Protein AF-G9ZZD9-F1 (afdb_monomer)

Nearest PDB structures (foldseek):
  8i9p-assembly1_CC  TM=2.633E-01  e=4.629E+00  Thermochaetoides thermophila DSM 1495
  3jbo-assembly1_Aa  TM=3.316E-01  e=9.193E+00  Plasmodium falciparum 3D7

Sequence (64 aa):
MRDSVGNMPPLPGIFPDYPAPIVRTAADGVRELAMARWGMVPRLGLRRHEGGLPTAEHTRAEQP

pLDDT: mean 78.83, std 19.53, range [38.81, 97.69]

Secondary structure (DSSP, 8-state):
-EESS-SPPP-S---TTSEEEEEEE-TTS-EEEEEEESS---GGG-----S-------------

Radius of gyration: 22.07 Å; Cα contacts (8 Å, |Δi|>4): 57; chains: 1; bounding box: 30×45×55 Å

Foldseek 3Di:
DEEPPPDDDDDPDDDAQDWDWDWDQDPVRDTYTDTDGRDDDDPPPDPPPPDDDPPDDDPDDDDD

Structure (mmCIF, N/CA/C/O backbone):
data_AF-G9ZZD9-F1
#
_entry.id   AF-G9ZZD9-F1
#
loop_
_atom_site.group_PDB
_atom_site.id
_atom_site.type_symbol
_atom_site.label_atom_id
_atom_site.label_alt_id
_atom_site.label_comp_id
_atom_site.label_asym_id
_atom_site.label_entity_id
_atom_site.label_seq_id
_atom_site.pdbx_PDB_ins_code
_atom_site.Cartn_x
_atom_site.Cartn_y
_atom_site.Cartn_z
_atom_site.occupancy
_atom_site.B_iso_or_equiv
_atom_site.auth_seq_id
_atom_site.auth_comp_id
_atom_site.auth_asym_id
_atom_site.auth_atom_id
_atom_site.pdbx_PDB_model_num
ATOM 1 N N . MET A 1 1 ? -10.443 -0.365 12.306 1.00 87.62 1 MET A N 1
ATOM 2 C CA . MET A 1 1 ? -9.531 -0.999 11.332 1.00 87.62 1 MET A CA 1
ATOM 3 C C . MET A 1 1 ? -10.370 -1.425 10.141 1.00 87.62 1 MET A C 1
ATOM 5 O O . MET A 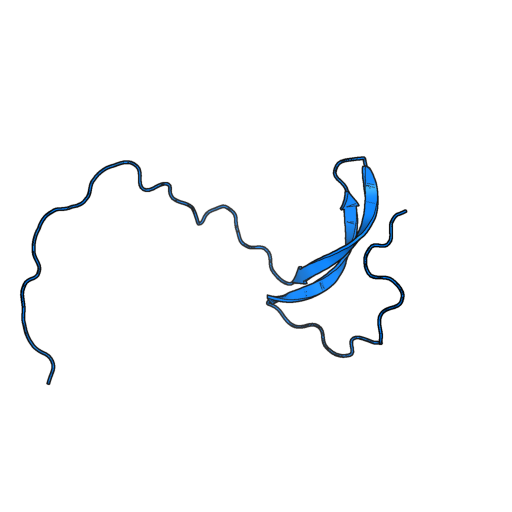1 1 ? -11.444 -1.963 10.378 1.00 87.62 1 MET A O 1
ATOM 9 N N . ARG A 1 2 ? -9.947 -1.125 8.911 1.00 95.12 2 ARG A N 1
ATOM 10 C CA . ARG A 1 2 ? -10.638 -1.506 7.667 1.00 95.12 2 A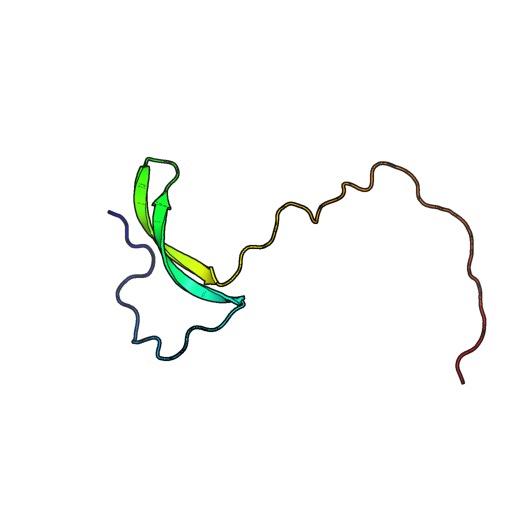RG A CA 1
ATOM 11 C C . ARG A 1 2 ? -9.733 -2.387 6.820 1.00 95.12 2 ARG A C 1
ATOM 13 O O . ARG A 1 2 ? -8.537 -2.125 6.748 1.00 95.12 2 ARG A O 1
ATOM 20 N N . ASP A 1 3 ? -10.305 -3.392 6.182 1.00 94.06 3 ASP A N 1
ATOM 21 C CA . ASP A 1 3 ? -9.604 -4.247 5.231 1.00 94.06 3 ASP A CA 1
ATOM 22 C C . ASP A 1 3 ? -10.375 -4.230 3.910 1.00 94.06 3 ASP A C 1
ATOM 24 O O . ASP A 1 3 ? -11.557 -4.564 3.872 1.00 94.06 3 ASP A O 1
ATOM 28 N N . SER A 1 4 ? -9.709 -3.764 2.855 1.00 88.31 4 SER A N 1
ATOM 29 C CA . SER A 1 4 ? -10.271 -3.654 1.504 1.00 88.31 4 SER A CA 1
ATOM 30 C C . SER A 1 4 ? -9.750 -4.728 0.545 1.00 88.31 4 SER A C 1
ATOM 32 O O . SER A 1 4 ? -10.199 -4.792 -0.596 1.00 88.31 4 SER A O 1
ATOM 34 N N . VAL A 1 5 ? -8.805 -5.560 0.993 1.00 90.12 5 VAL A N 1
ATOM 35 C CA . VAL A 1 5 ? -8.065 -6.523 0.161 1.00 90.12 5 VAL A CA 1
ATOM 36 C C . VAL A 1 5 ? -8.307 -7.973 0.580 1.00 90.12 5 VAL A C 1
ATOM 38 O O . VAL A 1 5 ? -8.110 -8.877 -0.229 1.00 90.12 5 VAL A O 1
ATOM 41 N N . GLY A 1 6 ? -8.788 -8.198 1.805 1.00 90.31 6 GLY A N 1
ATOM 42 C CA . GLY A 1 6 ? -9.137 -9.513 2.328 1.00 90.31 6 GLY A CA 1
ATOM 43 C C . GLY A 1 6 ? -7.926 -10.425 2.529 1.00 90.31 6 GLY A C 1
ATOM 44 O O . GLY A 1 6 ? -6.775 -9.987 2.596 1.00 90.31 6 GLY A O 1
ATOM 45 N N . ASN A 1 7 ? -8.187 -11.732 2.624 1.00 92.12 7 ASN A N 1
ATOM 46 C CA . ASN A 1 7 ? -7.129 -12.727 2.770 1.00 92.12 7 ASN A CA 1
ATOM 47 C C . ASN A 1 7 ? -6.381 -12.912 1.442 1.00 92.12 7 ASN A C 1
ATOM 49 O O . ASN A 1 7 ? -6.878 -13.564 0.523 1.00 92.12 7 ASN A O 1
ATOM 53 N N . MET A 1 8 ? -5.188 -12.336 1.350 1.00 89.44 8 MET A N 1
ATOM 54 C CA . MET A 1 8 ? -4.338 -12.459 0.171 1.00 89.44 8 MET A CA 1
ATOM 55 C C . MET A 1 8 ? -3.538 -13.765 0.194 1.00 89.44 8 MET A C 1
ATOM 57 O O . MET A 1 8 ? -3.138 -14.227 1.267 1.00 89.44 8 MET A O 1
ATOM 61 N N . PRO A 1 9 ? -3.231 -14.345 -0.979 1.00 90.69 9 PRO A N 1
ATOM 62 C CA . PRO A 1 9 ? -2.216 -15.384 -1.055 1.00 90.69 9 PRO A CA 1
ATOM 63 C C . PRO A 1 9 ? -0.845 -14.819 -0.637 1.00 90.69 9 PRO A C 1
ATOM 65 O O . PRO A 1 9 ? -0.628 -13.604 -0.710 1.00 90.69 9 PRO A O 1
ATOM 68 N N . PRO A 1 10 ? 0.112 -15.676 -0.241 1.00 91.69 10 PRO A N 1
ATOM 69 C CA . PRO A 1 10 ? 1.489 -15.250 -0.034 1.00 91.69 10 PRO A CA 1
ATOM 70 C C . PRO A 1 10 ? 2.030 -14.515 -1.267 1.00 91.69 10 PRO A C 1
ATOM 72 O O . PRO A 1 10 ? 1.890 -14.997 -2.391 1.00 91.69 10 PRO A O 1
ATOM 75 N N . LEU A 1 11 ? 2.663 -13.362 -1.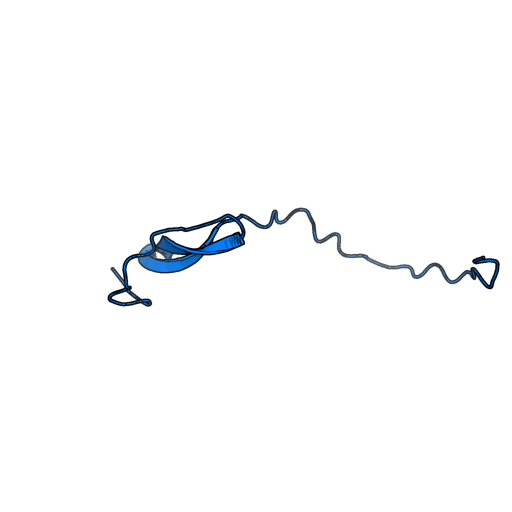049 1.00 90.50 11 LEU A N 1
ATOM 76 C CA . LEU A 1 11 ? 3.316 -12.563 -2.087 1.00 90.50 11 LEU A CA 1
ATOM 77 C C . LEU A 1 11 ? 4.840 -12.736 -1.951 1.00 90.50 11 LEU A C 1
ATOM 79 O O . LEU A 1 11 ? 5.475 -11.949 -1.251 1.00 90.50 11 LEU A O 1
ATOM 83 N N . PRO A 1 12 ? 5.444 -13.778 -2.561 1.00 86.12 12 PRO A N 1
ATOM 84 C CA . PRO A 1 12 ? 6.859 -14.110 -2.365 1.00 86.12 12 PRO A CA 1
ATOM 85 C C . PRO A 1 12 ? 7.827 -13.084 -2.973 1.00 86.12 12 PRO A C 1
ATOM 87 O O . PRO A 1 12 ? 9.011 -13.100 -2.651 1.00 86.12 12 PRO A O 1
ATOM 90 N N . GLY A 1 13 ? 7.340 -12.193 -3.839 1.00 86.19 13 GLY A N 1
ATOM 91 C CA . GLY A 1 13 ? 8.120 -11.106 -4.415 1.00 86.19 13 GLY A CA 1
ATOM 92 C C . GLY A 1 13 ? 7.265 -9.857 -4.571 1.00 86.19 13 GLY A C 1
ATOM 93 O O . GLY A 1 13 ? 6.289 -9.856 -5.317 1.00 86.19 13 GLY A O 1
ATOM 94 N N . ILE A 1 14 ? 7.649 -8.796 -3.869 1.00 89.75 14 ILE A N 1
ATOM 95 C CA . ILE A 1 14 ? 7.166 -7.435 -4.096 1.00 89.75 14 ILE A CA 1
ATOM 96 C C . ILE A 1 14 ? 8.360 -6.686 -4.692 1.00 89.75 14 ILE A C 1
ATOM 98 O O . ILE A 1 14 ? 9.464 -6.801 -4.165 1.00 89.75 14 ILE A O 1
ATOM 102 N N . PHE A 1 15 ? 8.165 -5.972 -5.801 1.00 91.31 15 PHE A N 1
ATOM 103 C CA . PHE A 1 15 ? 9.225 -5.259 -6.527 1.00 91.31 15 PHE A CA 1
ATOM 104 C C . PHE A 1 15 ? 8.862 -3.777 -6.689 1.00 91.31 15 PHE A C 1
ATOM 106 O O . PHE A 1 15 ? 7.673 -3.440 -6.628 1.00 91.31 15 PHE A O 1
ATOM 113 N N . PRO A 1 16 ? 9.847 -2.882 -6.889 1.00 92.25 16 PRO A N 1
ATOM 114 C CA . PRO A 1 16 ? 9.574 -1.474 -7.159 1.00 92.25 16 PRO A CA 1
ATOM 115 C C . PRO A 1 16 ? 8.550 -1.293 -8.285 1.00 92.25 16 PRO A C 1
ATOM 117 O O . PRO A 1 16 ? 8.557 -2.040 -9.258 1.00 92.25 16 PRO A O 1
ATOM 120 N N . ASP A 1 17 ? 7.671 -0.304 -8.137 1.00 89.38 17 ASP A N 1
ATOM 121 C CA . ASP A 1 17 ? 6.575 0.047 -9.053 1.00 89.38 17 ASP A CA 1
ATOM 122 C C . ASP A 1 17 ? 5.386 -0.929 -9.143 1.00 89.38 17 ASP A C 1
ATOM 124 O O . ASP A 1 17 ? 4.383 -0.585 -9.775 1.00 89.38 17 ASP A O 1
ATOM 128 N N . TYR A 1 18 ? 5.409 -2.066 -8.441 1.00 90.62 18 TYR A N 1
ATOM 129 C CA . TYR A 1 18 ? 4.258 -2.973 -8.333 1.00 90.62 18 TYR A CA 1
ATOM 130 C C . TYR A 1 18 ? 3.336 -2.606 -7.154 1.00 90.62 18 TYR A C 1
ATOM 132 O O . TYR A 1 18 ? 3.790 -1.998 -6.177 1.00 90.62 18 TYR A O 1
ATOM 140 N N . PRO A 1 19 ? 2.035 -2.960 -7.204 1.00 91.69 19 PRO A N 1
ATOM 141 C CA . PRO A 1 19 ? 1.150 -2.875 -6.048 1.00 91.69 19 PRO A CA 1
ATOM 142 C C . PRO A 1 19 ? 1.605 -3.797 -4.911 1.00 91.69 19 PRO A C 1
ATOM 144 O O . PRO A 1 19 ? 1.919 -4.964 -5.130 1.00 91.69 19 PRO A O 1
ATOM 147 N N . ALA A 1 20 ? 1.594 -3.273 -3.692 1.00 93.69 20 ALA A N 1
ATOM 148 C CA . ALA A 1 20 ? 1.930 -3.967 -2.462 1.00 93.69 20 ALA A CA 1
ATOM 149 C C . ALA A 1 20 ? 0.856 -3.695 -1.398 1.00 93.69 20 ALA A C 1
ATOM 151 O O . ALA A 1 20 ? 0.320 -2.579 -1.346 1.00 93.69 20 ALA A O 1
ATOM 152 N N . PRO A 1 21 ? 0.551 -4.668 -0.525 1.00 93.75 21 PRO A N 1
ATOM 153 C CA . PRO A 1 21 ? -0.318 -4.426 0.613 1.00 93.75 21 PRO A CA 1
ATOM 154 C C . PRO A 1 21 ? 0.396 -3.554 1.650 1.00 93.75 21 PRO A C 1
ATOM 156 O O . PRO A 1 21 ? 1.511 -3.857 2.076 1.00 93.75 21 PRO A O 1
ATOM 159 N N . ILE A 1 22 ? -0.256 -2.475 2.081 1.00 93.31 22 ILE A N 1
ATOM 160 C CA . ILE A 1 22 ? 0.254 -1.564 3.110 1.00 93.31 22 ILE A CA 1
ATOM 161 C C . ILE A 1 22 ? -0.791 -1.328 4.198 1.00 93.31 22 ILE A C 1
ATOM 163 O O . ILE A 1 22 ? -1.993 -1.312 3.931 1.00 93.31 22 ILE A O 1
ATOM 167 N N . VAL A 1 23 ? -0.325 -1.067 5.420 1.00 95.44 23 VAL A N 1
ATOM 168 C CA . VAL A 1 23 ? -1.163 -0.511 6.489 1.00 95.44 23 VAL A CA 1
ATOM 169 C C . VAL A 1 23 ? -0.940 0.995 6.533 1.00 95.44 23 VAL A C 1
ATOM 171 O O . VAL A 1 23 ? 0.176 1.443 6.800 1.00 95.44 23 VAL A O 1
ATOM 174 N N . ARG A 1 24 ? -1.993 1.782 6.297 1.00 94.69 24 ARG A N 1
ATOM 175 C CA . ARG A 1 24 ? -1.941 3.252 6.366 1.00 94.69 24 ARG A CA 1
ATOM 176 C C . ARG A 1 24 ? -3.059 3.825 7.228 1.00 94.69 24 ARG A C 1
ATOM 178 O O . ARG A 1 24 ? -4.032 3.145 7.543 1.00 94.69 24 ARG A O 1
ATOM 185 N N . THR A 1 25 ? -2.915 5.088 7.606 1.00 97.06 25 THR A N 1
ATOM 186 C CA 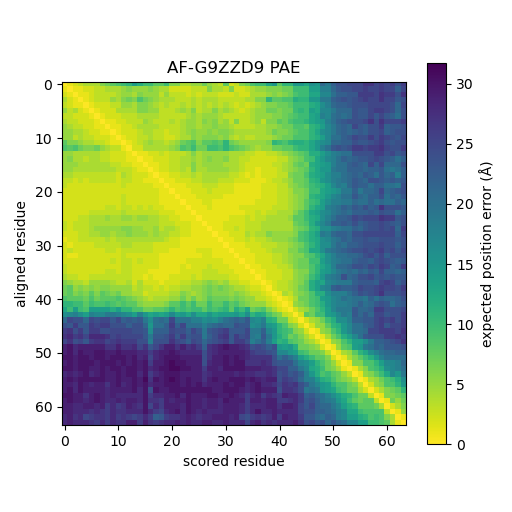. THR A 1 25 ? -3.995 5.865 8.220 1.00 97.06 25 THR A CA 1
ATOM 187 C C . THR A 1 25 ? -4.793 6.537 7.108 1.00 97.06 25 THR A C 1
ATOM 189 O O . THR A 1 25 ? -4.223 7.283 6.311 1.00 97.06 25 THR A O 1
ATOM 192 N N . ALA A 1 26 ? -6.090 6.245 7.029 1.00 95.06 26 ALA A N 1
ATOM 193 C CA . ALA A 1 26 ? -7.006 6.883 6.092 1.00 95.06 26 ALA A CA 1
ATOM 194 C C . ALA A 1 26 ? -7.273 8.348 6.482 1.00 95.06 26 ALA A C 1
ATOM 196 O O . ALA A 1 26 ? -6.952 8.785 7.588 1.00 95.06 26 ALA A O 1
ATOM 197 N N . ALA A 1 27 ? -7.889 9.114 5.578 1.00 95.50 27 ALA A N 1
ATOM 198 C CA . ALA A 1 27 ? -8.182 10.534 5.801 1.00 95.50 27 ALA A CA 1
ATOM 199 C C . ALA A 1 27 ? -9.098 10.791 7.014 1.00 95.50 27 ALA A C 1
ATOM 201 O O . ALA A 1 27 ? -9.030 11.854 7.621 1.00 95.50 27 ALA A O 1
ATOM 202 N N . ASP A 1 28 ? -9.922 9.813 7.389 1.00 96.38 28 ASP A N 1
ATOM 203 C CA . ASP A 1 28 ? -10.794 9.862 8.565 1.00 96.38 28 ASP A CA 1
ATOM 204 C C . ASP A 1 28 ? -10.131 9.322 9.846 1.00 96.38 28 ASP A C 1
ATOM 206 O O . ASP A 1 28 ? -10.799 9.085 10.850 1.00 96.38 28 ASP A O 1
ATOM 210 N N . GLY A 1 29 ? -8.812 9.107 9.821 1.00 97.12 29 GLY A N 1
ATOM 211 C CA . GLY A 1 29 ? -8.029 8.646 10.966 1.00 97.12 29 GLY A CA 1
ATOM 212 C C . GLY A 1 29 ? -8.099 7.138 11.216 1.00 97.12 29 GLY A C 1
ATOM 213 O O . GLY A 1 29 ? -7.406 6.628 12.099 1.00 97.12 29 GLY A O 1
ATOM 214 N N . VAL A 1 30 ? -8.887 6.386 10.443 1.00 97.69 30 VAL A N 1
ATOM 215 C CA . VAL A 1 30 ? -9.007 4.937 10.622 1.00 97.69 30 VAL A CA 1
ATOM 216 C C . VAL A 1 30 ? -7.824 4.225 9.964 1.00 97.69 30 VAL A C 1
ATOM 218 O O . VAL A 1 30 ? -7.476 4.483 8.816 1.00 97.69 30 VAL A O 1
ATOM 221 N N . ARG A 1 31 ? -7.204 3.273 10.674 1.00 97.25 31 ARG A N 1
ATOM 222 C CA . ARG A 1 31 ? -6.208 2.367 10.074 1.00 97.25 31 ARG A CA 1
ATOM 223 C C . ARG A 1 31 ? -6.854 1.468 9.021 1.00 97.25 31 ARG A C 1
ATOM 225 O O . ARG A 1 31 ? -7.832 0.783 9.338 1.00 97.25 31 ARG A O 1
ATOM 232 N N . GLU A 1 32 ? -6.268 1.410 7.831 1.00 96.81 32 GLU A N 1
ATOM 233 C CA . GLU A 1 32 ? -6.727 0.575 6.722 1.00 96.81 32 GLU A CA 1
ATOM 234 C C . GLU A 1 32 ? -5.610 -0.271 6.098 1.00 96.81 32 GLU A C 1
ATOM 236 O O . GLU A 1 32 ? -4.462 0.171 6.003 1.00 96.81 32 GLU A O 1
ATOM 241 N N . LEU A 1 33 ? -5.973 -1.486 5.680 1.00 96.38 33 LEU A N 1
ATOM 242 C CA . LEU A 1 33 ? -5.182 -2.359 4.820 1.00 96.38 33 LEU A CA 1
ATOM 243 C C . LEU A 1 33 ? -5.640 -2.160 3.366 1.00 96.38 33 LEU A C 1
ATOM 245 O O . LEU A 1 33 ? -6.818 -2.361 3.046 1.00 96.38 33 LEU A O 1
ATOM 249 N N . ALA A 1 34 ? -4.717 -1.728 2.506 1.00 94.69 34 ALA A N 1
ATOM 250 C CA . ALA A 1 34 ? -4.992 -1.365 1.115 1.00 94.69 34 ALA A CA 1
ATOM 251 C C . ALA A 1 34 ? -3.823 -1.723 0.181 1.00 94.69 34 ALA A C 1
ATOM 253 O O . ALA A 1 34 ? -2.685 -1.860 0.631 1.00 94.69 34 ALA A O 1
ATOM 254 N N . MET A 1 35 ? -4.098 -1.816 -1.126 1.00 93.69 35 MET A N 1
ATOM 255 C CA . MET A 1 35 ? -3.063 -1.925 -2.164 1.00 93.69 35 MET A CA 1
ATOM 256 C C . MET A 1 35 ? -2.509 -0.546 -2.537 1.00 93.69 35 MET A C 1
ATOM 258 O O . MET A 1 35 ? -3.273 0.384 -2.801 1.00 93.69 35 MET A O 1
ATOM 262 N N . ALA A 1 36 ? -1.184 -0.415 -2.623 1.00 93.56 36 ALA A N 1
ATOM 263 C CA . ALA A 1 36 ? -0.515 0.801 -3.088 1.00 93.56 36 ALA A CA 1
ATOM 264 C C . ALA A 1 36 ? 0.743 0.489 -3.911 1.00 93.56 36 ALA A C 1
ATOM 266 O O . ALA A 1 36 ? 1.416 -0.504 -3.659 1.00 93.56 36 ALA A O 1
ATOM 267 N N . ARG A 1 37 ? 1.095 1.351 -4.875 1.00 92.81 37 ARG A N 1
ATOM 268 C CA . ARG A 1 37 ? 2.341 1.229 -5.655 1.00 92.81 37 ARG A CA 1
ATOM 269 C C . ARG A 1 37 ? 3.564 1.379 -4.749 1.00 92.81 37 ARG A C 1
ATOM 271 O O . ARG A 1 37 ? 3.674 2.375 -4.030 1.00 92.81 37 ARG A O 1
ATOM 278 N N . TRP A 1 38 ? 4.519 0.454 -4.847 1.00 90.88 38 TRP A N 1
ATOM 279 C CA . TRP A 1 38 ? 5.798 0.563 -4.151 1.00 90.88 38 TRP A CA 1
ATOM 280 C C . TRP A 1 38 ? 6.752 1.514 -4.880 1.00 90.88 38 TRP A C 1
ATOM 282 O O . TRP A 1 38 ? 7.649 1.119 -5.618 1.00 90.88 38 TRP A O 1
ATOM 292 N N . GLY A 1 39 ? 6.506 2.804 -4.692 1.00 89.81 39 GLY A N 1
ATOM 293 C CA . GLY A 1 39 ? 7.278 3.878 -5.295 1.00 89.81 39 GLY A CA 1
ATOM 294 C C . GLY A 1 39 ? 6.501 5.179 -5.195 1.00 89.81 39 GLY A C 1
ATOM 295 O O . GLY A 1 39 ? 5.369 5.277 -5.678 1.00 89.81 39 GLY A O 1
ATOM 296 N N . MET A 1 40 ? 7.095 6.192 -4.569 1.00 89.62 40 MET A N 1
ATOM 297 C CA . MET A 1 40 ? 6.507 7.526 -4.531 1.00 89.62 40 MET A CA 1
ATOM 298 C C . MET A 1 40 ? 6.705 8.181 -5.898 1.00 89.62 40 MET A C 1
ATOM 300 O O . MET A 1 40 ? 7.837 8.346 -6.341 1.00 89.62 40 MET A O 1
ATOM 304 N N . VAL A 1 41 ? 5.620 8.597 -6.552 1.00 84.31 41 VAL A N 1
ATOM 305 C CA . VAL A 1 41 ? 5.732 9.604 -7.614 1.00 84.31 41 VAL A CA 1
ATOM 306 C C . VAL A 1 41 ? 5.970 10.964 -6.948 1.00 84.31 41 VAL A C 1
ATOM 308 O O . VAL A 1 41 ? 5.096 11.437 -6.215 1.00 84.31 41 VAL A O 1
ATOM 311 N N . PRO A 1 42 ? 7.143 11.600 -7.117 1.00 83.94 42 PRO A N 1
ATOM 312 C CA . PRO A 1 42 ? 7.374 12.911 -6.534 1.00 83.94 42 PRO A CA 1
ATOM 313 C C . PRO A 1 42 ? 6.396 13.914 -7.151 1.00 83.94 42 PRO A C 1
ATOM 315 O O . PRO A 1 42 ? 6.215 13.971 -8.366 1.00 83.94 42 PRO A O 1
ATOM 318 N N . ARG A 1 43 ? 5.776 14.754 -6.318 1.00 74.69 43 ARG A N 1
ATOM 319 C CA . ARG A 1 43 ? 4.825 15.779 -6.791 1.00 74.69 43 ARG A CA 1
ATOM 320 C C . ARG A 1 43 ? 5.481 16.898 -7.616 1.00 74.69 43 ARG A C 1
ATOM 322 O O . ARG A 1 43 ? 4.771 17.718 -8.184 1.00 74.69 43 ARG A O 1
ATOM 329 N N . LEU A 1 44 ? 6.813 16.930 -7.702 1.00 74.50 44 LEU A N 1
ATOM 330 C CA . LEU A 1 44 ? 7.595 18.014 -8.309 1.00 74.50 44 LEU A CA 1
ATOM 331 C C . LEU A 1 44 ? 7.684 17.957 -9.856 1.00 74.50 44 LEU A C 1
ATOM 333 O O . LEU A 1 44 ? 8.378 18.767 -10.456 1.00 74.50 44 LEU A O 1
ATOM 337 N N . GLY A 1 45 ? 6.981 17.030 -10.518 1.00 62.91 45 GLY A N 1
ATOM 338 C CA . GLY A 1 45 ? 7.041 16.840 -11.978 1.00 62.91 45 GLY A CA 1
ATOM 339 C C . GLY A 1 45 ? 5.933 17.504 -12.806 1.00 62.91 45 GLY A C 1
ATOM 340 O O . GLY A 1 45 ? 6.044 17.545 -14.027 1.00 62.91 45 GLY A O 1
ATOM 341 N N . LEU A 1 46 ? 4.874 18.042 -12.191 1.00 59.47 46 LEU A N 1
ATOM 342 C CA . LEU A 1 46 ? 3.834 18.779 -12.921 1.00 59.47 46 LEU A CA 1
ATOM 343 C C . LEU A 1 46 ? 4.183 20.273 -12.947 1.00 59.47 46 LEU A C 1
ATOM 345 O O . LEU A 1 46 ? 3.636 21.076 -12.192 1.00 59.47 46 LEU A O 1
ATOM 349 N N . ARG A 1 47 ? 5.103 20.672 -13.831 1.00 58.34 47 ARG A N 1
ATOM 3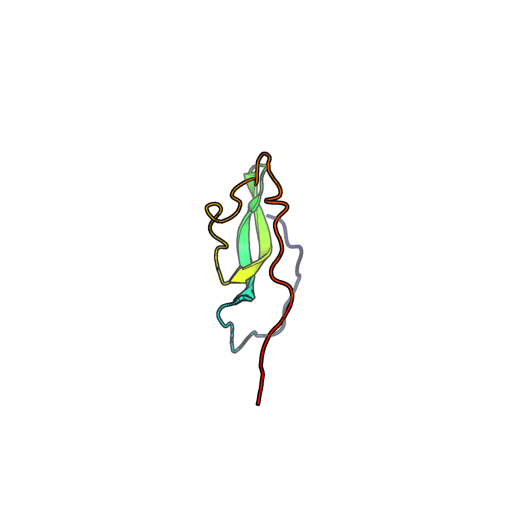50 C CA . ARG A 1 47 ? 5.144 22.074 -14.258 1.00 58.34 47 ARG A CA 1
ATOM 351 C C . ARG A 1 47 ? 3.903 22.305 -15.109 1.00 58.34 47 ARG A C 1
ATOM 353 O O . ARG A 1 47 ? 3.814 21.796 -16.222 1.00 58.34 47 ARG A O 1
ATOM 360 N N . ARG A 1 48 ? 2.925 23.039 -14.571 1.00 58.66 48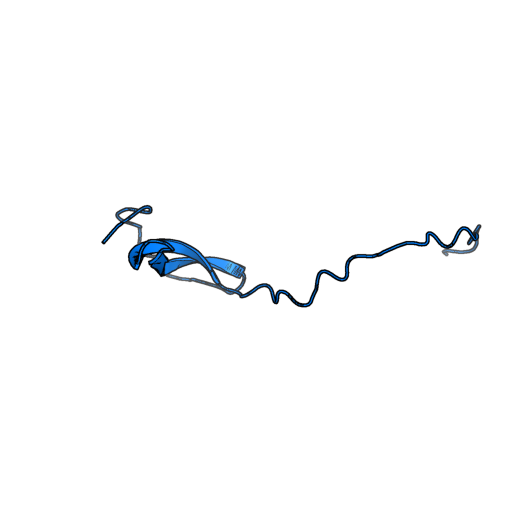 ARG A N 1
ATOM 361 C CA . ARG A 1 48 ? 1.858 23.632 -15.382 1.00 58.66 48 ARG A CA 1
ATOM 362 C C . ARG A 1 48 ? 2.567 24.445 -16.468 1.00 58.66 48 ARG A C 1
ATOM 364 O O . ARG A 1 48 ? 3.190 25.454 -16.154 1.00 58.66 48 ARG A O 1
ATOM 371 N N . HIS A 1 49 ? 2.533 23.968 -17.711 1.00 59.75 49 HIS A N 1
ATOM 372 C CA . HIS A 1 49 ? 2.845 24.796 -18.869 1.00 59.75 49 HIS A CA 1
ATOM 373 C C . HIS A 1 49 ? 1.765 25.876 -18.916 1.00 59.75 49 HIS A C 1
ATOM 375 O O . HIS A 1 49 ? 0.677 25.667 -19.446 1.00 59.75 49 HIS A O 1
ATOM 381 N N . GLU A 1 50 ? 2.024 26.996 -18.255 1.00 54.06 50 GLU A N 1
ATOM 382 C CA . GLU A 1 5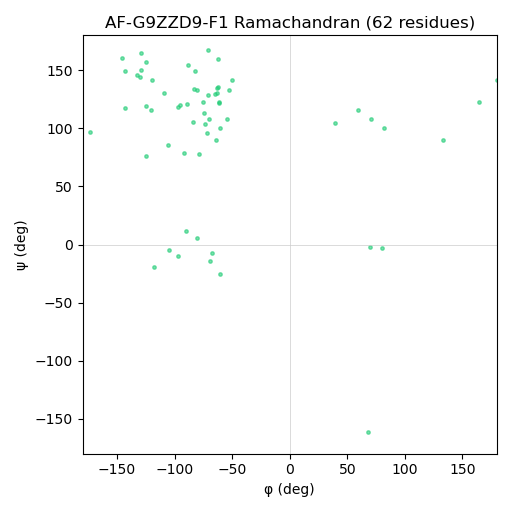0 ? 1.221 28.194 -18.409 1.00 54.06 50 GLU A CA 1
ATOM 383 C C . GLU A 1 50 ? 1.755 28.932 -19.638 1.00 54.06 50 GLU A C 1
ATOM 385 O O . GLU A 1 50 ? 2.845 29.487 -19.605 1.00 54.06 50 GLU A O 1
ATOM 390 N N . GLY A 1 51 ? 0.998 28.855 -20.735 1.00 60.44 51 GLY A N 1
ATOM 391 C CA . GLY A 1 51 ? 1.013 29.835 -21.821 1.00 60.44 51 GLY A CA 1
ATOM 392 C C . GLY A 1 51 ? 2.248 29.882 -22.726 1.00 60.44 51 GLY A C 1
ATOM 393 O O . GLY A 1 51 ? 3.272 30.456 -22.380 1.00 60.44 51 GLY A O 1
ATOM 394 N N . GLY A 1 52 ? 2.072 29.408 -23.962 1.00 46.84 52 GLY A N 1
ATOM 395 C CA . GLY A 1 52 ? 2.908 29.792 -25.101 1.00 46.84 52 GLY A CA 1
ATOM 396 C C . GLY A 1 52 ? 3.359 28.598 -25.924 1.00 46.84 52 GLY A C 1
ATOM 397 O O . GLY A 1 52 ? 4.419 28.036 -25.673 1.00 46.84 52 GLY A O 1
ATOM 398 N N . LEU A 1 53 ? 2.566 28.219 -26.926 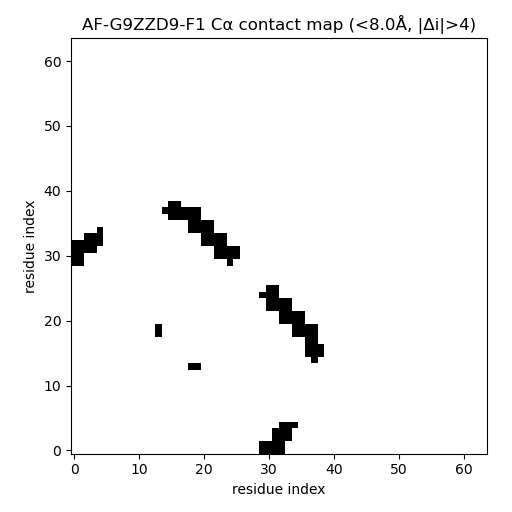1.00 56.47 53 LEU A N 1
ATOM 399 C CA . LEU A 1 53 ? 3.087 27.439 -28.046 1.00 56.47 53 LEU A CA 1
ATOM 400 C C . LEU A 1 53 ? 4.161 28.297 -28.737 1.00 56.47 53 LEU A C 1
ATOM 402 O O . LEU A 1 53 ? 3.815 29.387 -29.201 1.00 56.47 53 LEU A O 1
ATOM 406 N N . PRO A 1 54 ? 5.425 27.859 -28.870 1.00 45.62 54 PRO A N 1
ATOM 407 C CA . PRO A 1 54 ? 6.250 28.385 -29.936 1.00 45.62 54 PRO A CA 1
ATOM 408 C C . PRO A 1 54 ? 5.712 27.796 -31.242 1.00 45.62 54 PRO A C 1
ATOM 410 O O . PRO A 1 54 ? 6.035 26.678 -31.639 1.00 45.62 54 PRO A O 1
ATOM 413 N N . THR A 1 55 ? 4.854 28.563 -31.909 1.00 55.78 55 THR A N 1
ATOM 414 C CA . THR A 1 55 ? 4.753 28.491 -33.363 1.00 55.78 55 THR A CA 1
ATOM 415 C C . THR A 1 55 ? 6.125 28.866 -33.917 1.00 55.78 55 THR A C 1
ATOM 417 O O . THR A 1 55 ? 6.459 30.045 -33.929 1.00 55.78 55 THR A O 1
ATOM 420 N N . ALA A 1 56 ? 6.931 27.880 -34.309 1.00 47.88 56 ALA A N 1
ATOM 421 C CA . ALA A 1 56 ? 7.900 27.985 -35.401 1.00 47.88 56 ALA A CA 1
ATOM 422 C C . ALA A 1 56 ? 8.545 26.614 -35.673 1.00 47.88 56 ALA A C 1
ATOM 424 O O . ALA A 1 56 ? 9.462 26.178 -34.984 1.00 47.88 56 ALA A O 1
ATOM 425 N N . GLU A 1 57 ? 7.984 25.930 -36.665 1.00 51.94 57 GLU A N 1
ATOM 426 C CA . GLU A 1 57 ? 8.696 25.334 -37.800 1.00 51.94 57 GLU A CA 1
ATOM 427 C C . GLU A 1 57 ? 10.058 24.663 -37.527 1.00 51.94 57 GLU A C 1
ATOM 429 O O . GLU A 1 57 ? 11.104 25.302 -37.472 1.00 51.94 57 GLU A O 1
ATOM 434 N N . HIS A 1 58 ? 10.057 23.329 -37.517 1.00 44.41 58 HIS A N 1
ATOM 435 C CA . HIS A 1 58 ? 11.168 22.548 -38.065 1.00 44.41 58 HIS A CA 1
ATOM 436 C C . HIS A 1 58 ? 10.600 21.585 -39.108 1.00 44.41 58 HIS A C 1
ATOM 438 O O . HIS A 1 58 ? 10.400 20.391 -38.889 1.00 44.41 58 HIS A O 1
ATOM 444 N N . THR A 1 59 ? 10.285 22.160 -40.266 1.00 49.81 59 THR A N 1
ATOM 445 C CA . THR A 1 59 ? 10.220 21.413 -41.516 1.00 49.81 59 THR A CA 1
ATOM 446 C C . THR A 1 59 ? 11.611 20.851 -41.791 1.00 49.81 59 THR A C 1
ATOM 448 O O . THR A 1 59 ? 12.550 21.622 -41.936 1.00 49.81 59 THR A O 1
ATOM 451 N N . ARG A 1 60 ? 11.678 19.517 -41.919 1.00 40.62 60 ARG A N 1
ATOM 452 C CA . ARG A 1 60 ? 12.576 18.760 -42.809 1.00 40.62 60 ARG A CA 1
ATOM 453 C C . ARG A 1 60 ? 14.082 18.972 -42.598 1.00 40.62 60 ARG A C 1
ATOM 455 O O . ARG A 1 60 ? 14.612 19.997 -42.996 1.00 40.62 60 ARG A O 1
ATOM 462 N N . ALA A 1 61 ? 14.784 17.912 -42.196 1.00 38.81 61 ALA A N 1
ATOM 463 C CA . ALA A 1 61 ? 15.605 17.127 -43.125 1.00 38.81 61 ALA A CA 1
ATOM 464 C C . ALA A 1 61 ? 16.327 15.955 -42.405 1.00 38.81 61 ALA A C 1
ATOM 466 O O . ALA A 1 61 ? 16.817 16.104 -41.295 1.00 38.81 61 ALA A O 1
ATOM 467 N N . GLU A 1 62 ? 16.389 14.821 -43.113 1.00 39.75 62 GLU A N 1
ATOM 468 C CA . GLU A 1 62 ? 17.446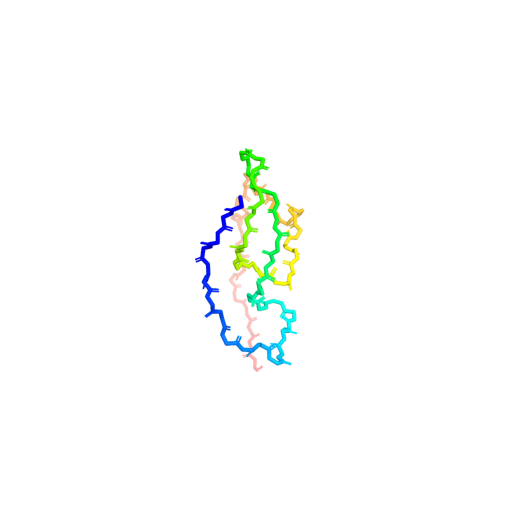 13.787 -43.078 1.00 39.75 62 GLU A CA 1
ATOM 469 C C . GLU A 1 62 ? 17.417 12.732 -41.952 1.00 39.75 62 GLU A C 1
ATOM 471 O O . GLU A 1 62 ? 17.894 12.930 -40.841 1.00 39.75 62 GLU A O 1
ATOM 476 N N . GLN A 1 63 ? 16.914 11.546 -42.311 1.00 38.84 63 GLN A N 1
ATOM 477 C CA . GLN A 1 63 ? 17.389 10.261 -41.794 1.00 38.84 63 GLN A CA 1
ATOM 478 C C . GLN A 1 63 ? 17.873 9.442 -43.002 1.00 38.84 63 GLN A C 1
ATOM 480 O O . GLN A 1 63 ? 17.055 9.152 -43.881 1.00 38.84 63 GLN A O 1
ATOM 485 N N . PRO A 1 64 ? 19.167 9.108 -43.097 1.00 54.88 64 PRO A N 1
ATOM 486 C CA . PRO A 1 64 ? 19.620 7.797 -43.541 1.00 54.88 64 PRO A CA 1
ATOM 487 C C . PRO A 1 64 ? 19.710 6.813 -42.365 1.00 54.88 64 PRO A C 1
ATOM 489 O O . PRO A 1 64 ? 20.078 7.243 -41.247 1.00 54.88 64 PRO A O 1
#

Solvent-accessible surface area (backbone atoms only — not comparable to full-atom values): 4634 Å² total; per-residue (Å²): 119,47,75,80,68,71,91,67,77,89,73,94,76,82,55,80,70,36,74,39,84,43,83,44,72,42,98,87,68,45,44,31,40,42,79,41,59,43,62,85,80,71,82,86,73,74,72,78,83,75,83,79,83,81,87,71,85,83,78,83,84,89,84,132

Mean predicted aligned error: 12.86 Å